Protein AF-A0A1I0V413-F1 (afdb_monomer_lite)

Foldseek 3Di:
DVVVVVVVVVVQVPPPVNVVVVVVVVVLVVVLVVLCVVPVVSSVVSVVVVVVVVVVVCVVVVD

pLDDT: mean 85.46, std 12.1, range [51.53, 96.12]

Radius of gyration: 16.57 Å; chains: 1; bounding box: 36×23×44 Å

Structure (mmCIF, N/CA/C/O backbone):
data_AF-A0A1I0V413-F1
#
_entry.id   AF-A0A1I0V413-F1
#
loop_
_atom_site.group_PDB
_atom_site.id
_atom_site.type_symbol
_atom_site.label_atom_id
_atom_site.label_alt_id
_atom_site.label_comp_id
_atom_site.label_asym_id
_atom_site.label_entity_id
_atom_site.label_seq_id
_atom_site.pdbx_PDB_ins_code
_atom_site.Cartn_x
_atom_site.Cartn_y
_atom_site.Cartn_z
_atom_site.occupancy
_atom_site.B_iso_or_equiv
_atom_site.auth_seq_id
_atom_site.auth_comp_id
_atom_site.auth_asym_id
_atom_site.auth_atom_id
_atom_site.pdbx_PDB_model_num
ATOM 1 N N . MET A 1 1 ? -7.733 17.567 30.029 1.00 58.16 1 MET A N 1
ATOM 2 C CA . MET A 1 1 ? -7.728 17.277 28.570 1.00 58.16 1 MET A CA 1
ATOM 3 C C . MET A 1 1 ? -6.786 16.131 28.201 1.00 58.16 1 MET A C 1
ATOM 5 O O . MET A 1 1 ? -7.246 15.210 27.542 1.00 58.16 1 MET A O 1
ATOM 9 N N . LYS A 1 2 ? -5.526 16.129 28.674 1.00 60.16 2 LYS A N 1
ATOM 10 C CA . LYS A 1 2 ? -4.544 15.047 28.438 1.00 60.16 2 LYS A CA 1
ATOM 11 C C . LYS A 1 2 ? -5.024 13.643 28.847 1.00 60.16 2 LYS A C 1
ATOM 13 O O . LYS A 1 2 ? -4.924 12.721 28.053 1.00 60.16 2 LYS A O 1
ATOM 18 N N . GLU A 1 3 ? -5.622 13.485 30.029 1.00 71.38 3 GLU A N 1
ATOM 19 C CA . GLU A 1 3 ? -6.088 12.165 30.501 1.00 71.38 3 GLU A CA 1
ATOM 20 C C . GLU A 1 3 ? -7.272 11.597 29.705 1.00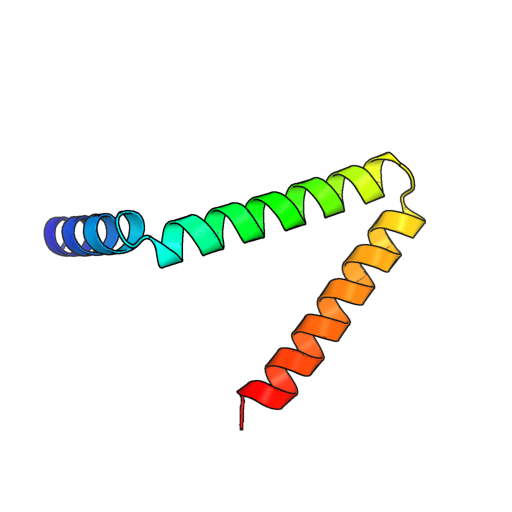 71.38 3 GLU A C 1
ATOM 22 O O . GLU A 1 3 ? -7.356 10.390 29.495 1.00 71.38 3 GLU A O 1
ATOM 27 N N . LYS A 1 4 ? -8.177 12.460 29.220 1.00 69.06 4 LYS A N 1
ATOM 28 C CA . LYS A 1 4 ? -9.277 12.039 28.335 1.00 69.06 4 LYS A CA 1
ATOM 29 C C . LYS A 1 4 ? -8.746 11.559 26.985 1.00 69.06 4 LYS A C 1
ATOM 31 O O . LYS A 1 4 ? -9.249 10.570 26.467 1.00 69.06 4 LYS A O 1
ATOM 36 N N . LEU A 1 5 ? -7.731 12.235 26.443 1.00 71.12 5 LEU A N 1
ATOM 37 C CA . LEU A 1 5 ? -7.092 11.836 25.192 1.00 71.12 5 LEU A CA 1
ATOM 38 C C . LEU A 1 5 ? -6.343 10.507 25.349 1.00 71.12 5 LEU A C 1
ATOM 40 O O . LEU A 1 5 ? -6.501 9.636 24.504 1.00 71.12 5 LEU A O 1
ATOM 44 N N . ASN A 1 6 ? -5.615 10.317 26.455 1.00 71.81 6 ASN A N 1
ATOM 45 C CA . ASN A 1 6 ? -4.939 9.049 26.742 1.00 71.81 6 ASN A CA 1
ATOM 46 C C . ASN A 1 6 ? -5.925 7.888 26.872 1.00 71.81 6 ASN A C 1
ATOM 48 O O . ASN A 1 6 ? -5.705 6.859 26.253 1.00 71.81 6 ASN A O 1
ATOM 52 N N . LYS A 1 7 ? -7.043 8.062 27.587 1.00 75.56 7 LYS A N 1
ATOM 53 C CA . LYS A 1 7 ? -8.072 7.012 27.692 1.00 75.56 7 LYS A CA 1
ATOM 54 C C . LYS A 1 7 ? -8.727 6.676 26.351 1.00 75.56 7 LYS A C 1
ATOM 56 O O . LYS A 1 7 ? -9.075 5.524 26.115 1.00 75.56 7 LYS A O 1
ATOM 61 N N . LEU A 1 8 ? -8.918 7.667 25.479 1.00 73.69 8 LEU A N 1
ATOM 62 C CA . LEU A 1 8 ? -9.445 7.439 24.131 1.00 73.69 8 LEU A CA 1
ATOM 63 C C . LEU A 1 8 ? -8.419 6.744 23.234 1.00 73.69 8 LEU A C 1
ATOM 65 O O . LEU A 1 8 ? -8.787 5.822 22.522 1.00 73.69 8 LEU A O 1
ATOM 69 N N . LEU A 1 9 ? -7.150 7.150 23.287 1.00 68.00 9 LEU A N 1
ATOM 70 C CA . LEU A 1 9 ? -6.068 6.504 22.543 1.00 68.00 9 LEU A CA 1
ATOM 71 C C . LEU A 1 9 ? -5.854 5.069 23.004 1.00 68.00 9 LEU A C 1
ATOM 73 O O . LEU A 1 9 ? -5.768 4.186 22.167 1.00 68.00 9 LEU A O 1
ATOM 77 N N . GLU A 1 10 ? -5.840 4.822 24.309 1.00 68.94 10 GLU A N 1
ATOM 78 C CA . GLU A 1 10 ? -5.738 3.481 24.877 1.00 68.94 10 GLU A CA 1
ATOM 79 C C . GLU A 1 10 ? -6.909 2.616 24.390 1.00 68.94 10 GLU A C 1
ATOM 81 O O . GLU A 1 10 ? -6.699 1.552 23.822 1.00 68.94 10 GLU A O 1
ATOM 86 N N . LYS A 1 11 ? -8.144 3.123 24.452 1.00 68.31 11 LYS A N 1
ATOM 87 C CA . LYS A 1 11 ? -9.320 2.396 23.953 1.00 68.31 11 LYS A CA 1
ATOM 88 C C . LYS A 1 11 ? -9.304 2.159 22.434 1.00 68.31 11 LYS A C 1
ATOM 90 O O . LYS A 1 11 ? -9.799 1.131 21.984 1.00 68.31 11 LYS A O 1
ATOM 95 N N . THR A 1 12 ? -8.759 3.089 21.651 1.00 66.31 12 THR A N 1
ATOM 96 C CA . THR A 1 12 ? -8.630 2.957 20.191 1.00 66.31 12 THR A CA 1
ATOM 97 C C . THR A 1 12 ? -7.516 1.986 19.811 1.00 66.31 12 THR A C 1
ATOM 99 O O . THR A 1 12 ? -7.717 1.165 18.928 1.00 66.31 12 THR A O 1
ATOM 102 N N . ILE A 1 13 ? -6.372 2.029 20.499 1.00 62.97 13 ILE A N 1
ATOM 103 C CA . ILE A 1 13 ? -5.221 1.149 20.249 1.00 62.97 13 ILE A CA 1
ATOM 104 C C . ILE A 1 13 ? -5.529 -0.294 20.673 1.00 62.97 13 ILE A C 1
ATOM 106 O O . ILE A 1 13 ? -5.114 -1.224 19.991 1.00 62.97 13 ILE A O 1
ATOM 110 N N . PHE A 1 14 ? -6.298 -0.490 21.750 1.00 64.50 14 PHE A N 1
ATOM 111 C CA . PHE A 1 14 ? -6.761 -1.812 22.192 1.00 64.50 14 PHE A CA 1
ATOM 112 C C . PHE A 1 14 ? -7.972 -2.346 21.411 1.00 64.50 14 PHE A C 1
ATOM 114 O O . PHE A 1 14 ? -8.469 -3.428 21.718 1.00 64.50 14 PHE A O 1
ATOM 121 N N . ASN A 1 15 ? -8.469 -1.617 20.409 1.00 74.44 15 ASN A N 1
ATOM 122 C CA . ASN A 1 15 ? -9.520 -2.129 19.544 1.00 74.44 15 ASN A CA 1
ATOM 123 C C . ASN A 1 15 ? -8.894 -3.065 18.500 1.00 74.44 15 ASN A C 1
ATOM 125 O O . ASN A 1 15 ? -8.089 -2.626 17.681 1.00 74.44 15 ASN A O 1
ATOM 129 N N . GLU A 1 16 ? -9.268 -4.344 18.509 1.00 75.00 16 GLU A N 1
ATOM 130 C CA . GLU A 1 16 ? -8.750 -5.359 17.577 1.00 75.00 16 GLU A CA 1
ATOM 131 C C . GLU A 1 16 ? -8.876 -4.919 16.110 1.00 75.00 16 GLU A C 1
ATOM 133 O O . GLU A 1 16 ? -7.969 -5.143 15.310 1.00 75.00 16 GLU A O 1
ATOM 138 N N . LEU A 1 17 ? -9.951 -4.196 15.777 1.00 79.56 17 LEU A N 1
ATOM 139 C CA . LEU A 1 17 ? -10.163 -3.607 14.452 1.00 79.56 17 LEU A CA 1
ATOM 140 C C . LEU A 1 17 ? -9.074 -2.593 14.076 1.00 79.56 17 LEU A C 1
ATOM 142 O O . LEU A 1 17 ? -8.564 -2.626 12.962 1.00 79.56 17 LEU A O 1
ATOM 146 N N . PHE A 1 18 ? -8.663 -1.739 15.015 1.00 82.00 18 PHE A N 1
ATOM 147 C CA . PHE A 1 18 ? -7.614 -0.750 14.772 1.00 82.00 18 PHE A CA 1
ATOM 148 C C . PHE A 1 18 ? -6.256 -1.418 14.541 1.00 82.00 18 PHE A C 1
ATOM 150 O O . PHE A 1 18 ? -5.496 -0.998 13.673 1.00 82.00 18 PHE A O 1
ATOM 157 N N . VAL A 1 19 ? -5.956 -2.484 15.287 1.00 84.81 19 VAL A N 1
ATOM 158 C CA . VAL A 1 19 ? -4.727 -3.264 15.091 1.00 84.81 19 VAL A CA 1
ATOM 159 C 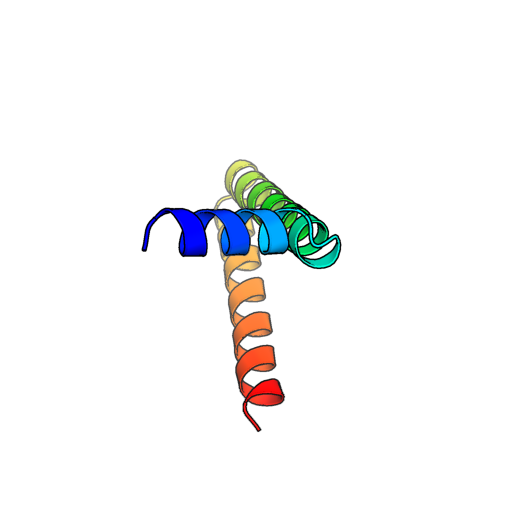C . VAL A 1 19 ? -4.708 -3.879 13.689 1.00 84.81 19 VAL A C 1
ATOM 161 O O . VAL A 1 19 ? -3.710 -3.742 12.982 1.00 84.81 19 VAL A O 1
ATOM 164 N N . ILE A 1 20 ? -5.816 -4.490 13.258 1.00 88.25 20 ILE A N 1
ATOM 165 C CA . ILE A 1 20 ? -5.958 -5.063 11.911 1.00 88.25 20 ILE A CA 1
ATOM 166 C C . ILE A 1 20 ? -5.768 -3.990 10.833 1.00 88.25 20 ILE A C 1
ATOM 168 O O . ILE A 1 20 ? -4.994 -4.206 9.898 1.00 88.25 20 ILE A O 1
ATOM 172 N N . ASP A 1 21 ? -6.401 -2.824 10.985 1.00 85.50 21 ASP A N 1
ATOM 173 C CA . ASP A 1 21 ? -6.256 -1.706 10.048 1.00 85.50 21 ASP A CA 1
ATOM 174 C C . ASP A 1 21 ? -4.793 -1.252 9.944 1.00 85.50 21 ASP A C 1
ATOM 176 O O . ASP A 1 21 ? -4.260 -1.087 8.845 1.00 85.50 21 ASP A O 1
ATOM 180 N N . VAL A 1 22 ? -4.096 -1.108 11.075 1.00 90.12 22 VAL A N 1
ATOM 181 C CA . VAL A 1 22 ? -2.676 -0.725 11.099 1.00 90.12 22 VAL A CA 1
ATOM 182 C C . VAL A 1 22 ? -1.805 -1.765 10.390 1.00 90.12 22 VAL A C 1
ATOM 184 O O . VAL A 1 22 ? -0.974 -1.390 9.562 1.00 90.12 22 VAL A O 1
ATOM 187 N N . PHE A 1 23 ? -2.003 -3.062 10.651 1.00 92.19 23 PHE A N 1
ATOM 188 C CA . PHE A 1 23 ? -1.271 -4.125 9.950 1.00 92.19 23 PHE A CA 1
ATOM 189 C C . PHE A 1 23 ? -1.541 -4.112 8.443 1.00 92.19 23 PHE A C 1
ATOM 191 O O . PHE A 1 23 ? -0.609 -4.275 7.651 1.00 92.19 23 PHE A O 1
ATOM 198 N N . PHE A 1 24 ? -2.787 -3.867 8.038 1.00 90.06 24 PHE A N 1
ATOM 199 C CA . PHE A 1 24 ? -3.162 -3.728 6.635 1.00 90.06 24 PHE A CA 1
ATOM 200 C C . PHE A 1 24 ? -2.431 -2.554 5.965 1.00 90.06 24 PHE A C 1
ATOM 202 O O . PHE A 1 24 ? -1.813 -2.733 4.911 1.00 90.06 24 PHE A O 1
ATOM 209 N N . PHE A 1 25 ? -2.414 -1.376 6.598 1.00 91.25 25 PHE A N 1
ATOM 210 C CA . PHE A 1 25 ? -1.689 -0.212 6.079 1.00 91.25 25 PHE A CA 1
ATOM 211 C C . PHE A 1 25 ? -0.178 -0.450 5.997 1.00 91.25 25 PHE A C 1
ATOM 213 O O . PHE A 1 25 ? 0.440 -0.099 4.991 1.00 91.25 25 PHE A O 1
ATOM 220 N N . ILE A 1 26 ? 0.419 -1.086 7.009 1.00 94.56 26 ILE A N 1
ATOM 221 C CA . ILE A 1 26 ? 1.841 -1.458 6.987 1.00 94.56 26 ILE A CA 1
ATOM 222 C C . ILE A 1 26 ? 2.128 -2.399 5.810 1.00 94.56 26 ILE A C 1
ATOM 224 O O . ILE A 1 26 ? 3.094 -2.184 5.077 1.00 94.56 26 ILE A O 1
ATOM 228 N N . GLY A 1 27 ? 1.272 -3.398 5.579 1.00 95.06 27 GLY A N 1
ATOM 229 C CA . GLY A 1 27 ? 1.394 -4.316 4.446 1.00 95.06 27 GLY A CA 1
ATOM 230 C C . GLY A 1 27 ? 1.374 -3.594 3.097 1.00 95.06 27 GLY A C 1
ATOM 231 O O . GLY A 1 27 ? 2.254 -3.819 2.266 1.00 95.06 27 GLY A O 1
ATOM 232 N N . ILE A 1 28 ? 0.430 -2.668 2.899 1.00 93.81 28 ILE A N 1
ATOM 233 C CA . ILE A 1 28 ? 0.359 -1.846 1.679 1.00 93.81 28 ILE A CA 1
ATOM 234 C C . ILE A 1 28 ? 1.646 -1.043 1.478 1.00 93.81 28 ILE A C 1
ATOM 236 O O . ILE A 1 28 ? 2.162 -0.984 0.359 1.00 93.81 28 ILE A O 1
ATOM 240 N N . ILE A 1 29 ? 2.179 -0.436 2.540 1.00 94.00 29 ILE A N 1
ATOM 241 C CA . ILE A 1 29 ? 3.410 0.359 2.470 1.00 94.00 29 ILE A CA 1
ATOM 242 C C . ILE A 1 29 ? 4.590 -0.518 2.051 1.00 94.00 29 ILE A C 1
ATOM 244 O O . ILE A 1 29 ? 5.318 -0.145 1.131 1.00 94.00 29 ILE A O 1
ATOM 248 N N . ILE A 1 30 ? 4.756 -1.688 2.674 1.00 95.62 30 ILE A N 1
ATOM 249 C CA . ILE A 1 30 ? 5.839 -2.621 2.343 1.00 95.62 30 ILE A CA 1
ATOM 250 C C . ILE A 1 30 ? 5.743 -3.034 0.875 1.00 95.62 30 ILE A C 1
ATOM 252 O O . ILE A 1 30 ? 6.714 -2.870 0.144 1.00 95.62 30 ILE A O 1
ATOM 256 N N . VAL A 1 31 ? 4.571 -3.483 0.414 1.00 94.12 31 VAL A N 1
ATOM 257 C CA . VAL A 1 31 ? 4.368 -3.899 -0.986 1.00 94.12 31 VAL A CA 1
ATOM 258 C C . VAL A 1 31 ? 4.664 -2.752 -1.951 1.00 94.12 31 VAL A C 1
ATOM 260 O O . VAL A 1 31 ? 5.348 -2.948 -2.955 1.00 94.12 31 VAL A O 1
ATOM 263 N N . THR A 1 32 ? 4.205 -1.540 -1.633 1.00 94.00 32 THR A N 1
ATOM 264 C CA . THR A 1 32 ? 4.469 -0.351 -2.451 1.00 94.00 32 THR A CA 1
ATOM 265 C C . THR A 1 32 ? 5.970 -0.095 -2.564 1.00 94.00 32 THR A C 1
ATOM 267 O O . THR A 1 32 ? 6.490 0.014 -3.673 1.00 94.00 32 THR A O 1
ATOM 270 N N . ILE A 1 33 ? 6.684 -0.050 -1.435 1.00 94.50 33 ILE A N 1
ATOM 271 C CA . ILE A 1 33 ? 8.131 0.194 -1.402 1.00 94.50 33 ILE A CA 1
ATOM 272 C C . ILE A 1 33 ? 8.884 -0.912 -2.144 1.00 94.50 33 ILE A C 1
ATOM 274 O O . ILE A 1 33 ? 9.746 -0.612 -2.967 1.00 94.50 33 ILE A O 1
ATOM 278 N N . THR A 1 34 ? 8.543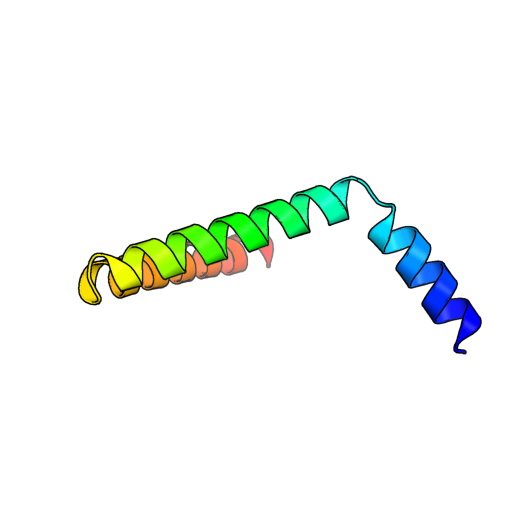 -2.179 -1.912 1.00 95.94 34 THR A N 1
ATOM 279 C CA . THR A 1 34 ? 9.150 -3.312 -2.617 1.00 95.94 34 THR A CA 1
ATOM 280 C C . THR A 1 34 ? 8.963 -3.188 -4.129 1.00 95.94 34 THR A C 1
ATOM 282 O O . THR A 1 34 ? 9.925 -3.371 -4.871 1.00 95.94 34 THR A O 1
ATOM 285 N N . ASN A 1 35 ? 7.775 -2.792 -4.596 1.00 94.00 35 ASN A N 1
ATOM 286 C CA . ASN A 1 35 ? 7.523 -2.573 -6.020 1.00 94.00 35 ASN A CA 1
ATOM 287 C C . ASN A 1 35 ? 8.390 -1.445 -6.596 1.00 94.00 35 ASN A C 1
ATOM 289 O O . ASN A 1 35 ? 8.939 -1.613 -7.683 1.00 94.00 35 ASN A O 1
ATOM 293 N N . PHE A 1 36 ? 8.577 -0.341 -5.863 1.00 94.88 36 PHE A N 1
ATOM 294 C CA . PHE A 1 36 ? 9.489 0.740 -6.262 1.00 94.88 36 PHE A CA 1
ATOM 295 C C . PHE A 1 36 ? 10.960 0.306 -6.297 1.00 94.88 36 PHE A C 1
ATOM 297 O O . PHE A 1 36 ? 11.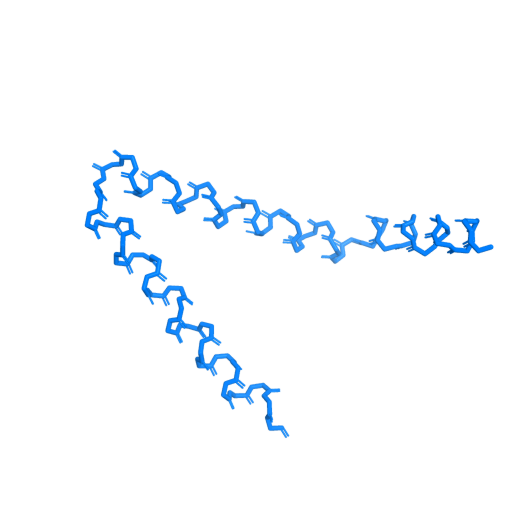683 0.726 -7.198 1.00 94.88 36 PHE A O 1
ATOM 304 N N . ILE A 1 37 ? 11.397 -0.532 -5.349 1.00 94.69 37 ILE A N 1
ATOM 305 C CA . ILE A 1 37 ? 12.768 -1.068 -5.305 1.00 94.69 37 ILE A CA 1
ATOM 306 C C . ILE A 1 37 ? 13.030 -1.989 -6.500 1.00 94.69 37 ILE A C 1
ATOM 308 O O . ILE A 1 37 ? 14.101 -1.921 -7.097 1.00 94.69 37 ILE A O 1
ATOM 312 N N . ILE A 1 38 ? 12.063 -2.839 -6.860 1.00 94.88 38 ILE A N 1
ATOM 313 C CA . ILE A 1 38 ? 12.187 -3.749 -8.005 1.00 94.88 38 ILE A CA 1
ATOM 314 C C . ILE A 1 38 ? 12.224 -2.957 -9.315 1.00 94.88 38 ILE A C 1
ATOM 316 O O . ILE A 1 38 ? 13.097 -3.184 -10.152 1.00 94.88 38 ILE A O 1
ATOM 320 N N . ASN A 1 39 ? 11.266 -2.047 -9.520 1.00 94.31 39 ASN A N 1
ATOM 321 C CA . ASN A 1 39 ? 11.208 -1.207 -10.710 1.00 94.31 39 ASN A CA 1
ATOM 322 C C . ASN A 1 39 ? 10.350 0.040 -10.460 1.00 94.31 39 ASN A C 1
ATOM 324 O O . ASN A 1 39 ? 9.171 -0.056 -10.120 1.00 94.31 39 ASN A O 1
ATOM 328 N N . LEU A 1 40 ? 10.910 1.218 -10.735 1.00 93.12 40 LEU A N 1
ATOM 329 C CA . LEU A 1 40 ? 10.225 2.496 -10.554 1.00 93.12 40 LEU A CA 1
ATOM 330 C C . LEU A 1 40 ? 8.885 2.576 -11.303 1.00 93.12 40 LEU A C 1
ATOM 332 O O . LEU A 1 40 ? 7.897 3.036 -10.733 1.00 93.12 40 LEU A O 1
ATOM 336 N N . PHE A 1 41 ? 8.813 2.085 -12.544 1.00 95.00 41 PHE A N 1
ATOM 337 C CA . PHE A 1 41 ? 7.559 2.073 -13.302 1.00 95.00 41 PHE A CA 1
ATOM 338 C C . PHE A 1 41 ? 6.531 1.135 -12.670 1.00 95.00 41 PHE A C 1
ATOM 340 O O . PHE A 1 41 ? 5.358 1.483 -12.586 1.00 95.00 41 PHE A O 1
ATOM 347 N N . PHE A 1 42 ? 6.963 -0.022 -12.165 1.00 92.50 42 PHE A N 1
ATOM 348 C CA . PHE A 1 42 ? 6.076 -0.974 -11.496 1.00 92.50 42 PHE A CA 1
ATOM 349 C C . PHE A 1 42 ? 5.500 -0.401 -10.195 1.00 92.50 42 PHE A C 1
ATOM 351 O O . PHE A 1 42 ? 4.295 -0.494 -9.962 1.00 92.50 42 PHE A O 1
ATOM 358 N N . GLY A 1 43 ? 6.332 0.278 -9.398 1.00 93.88 43 GLY A N 1
ATOM 359 C CA . GLY A 1 43 ? 5.889 1.035 -8.225 1.00 93.88 43 GLY A CA 1
ATOM 360 C C . GLY A 1 43 ? 4.862 2.118 -8.569 1.00 93.88 43 GLY A C 1
ATOM 361 O O . GLY A 1 43 ? 3.820 2.203 -7.920 1.00 93.88 43 GLY A O 1
ATOM 362 N N . LEU A 1 44 ? 5.100 2.892 -9.634 1.00 93.44 44 LEU A N 1
ATOM 363 C CA . LEU A 1 44 ? 4.155 3.910 -10.109 1.00 93.44 44 LEU A CA 1
ATOM 364 C C . LEU A 1 44 ? 2.825 3.307 -10.582 1.00 93.44 44 LEU A C 1
ATOM 366 O O . LEU A 1 44 ? 1.770 3.837 -10.236 1.00 93.44 44 LEU A O 1
ATOM 370 N N . TYR A 1 45 ? 2.846 2.194 -11.325 1.00 94.75 45 TYR A N 1
ATOM 371 C CA . TYR A 1 45 ? 1.623 1.499 -11.746 1.00 94.75 45 TYR A CA 1
ATOM 372 C C . TYR A 1 45 ? 0.827 0.966 -10.553 1.00 94.75 45 TYR A C 1
ATOM 374 O O . TYR A 1 45 ? -0.397 1.113 -10.507 1.00 94.75 45 TYR A O 1
ATOM 382 N N . PHE A 1 46 ? 1.510 0.385 -9.565 1.00 95.19 46 PHE A N 1
ATOM 383 C CA . PHE A 1 46 ? 0.874 -0.097 -8.344 1.00 95.19 46 PHE A CA 1
ATOM 384 C C . PHE A 1 46 ? 0.233 1.050 -7.551 1.00 95.19 46 PHE A C 1
ATOM 386 O O . PHE A 1 46 ? -0.939 0.971 -7.179 1.00 95.19 46 PHE A O 1
ATOM 393 N N . LEU A 1 47 ? 0.961 2.154 -7.368 1.00 94.69 47 LEU A N 1
ATOM 394 C CA . LEU A 1 47 ? 0.459 3.342 -6.682 1.00 94.69 47 LEU A CA 1
ATOM 395 C C . LEU A 1 47 ? -0.732 3.973 -7.425 1.00 94.69 47 LEU A C 1
ATOM 397 O O . LEU A 1 47 ? -1.734 4.329 -6.807 1.00 94.69 47 LEU A O 1
ATOM 401 N N . GLY A 1 48 ? -0.660 4.054 -8.756 1.00 95.06 48 GLY A N 1
ATOM 402 C CA . GLY A 1 48 ? -1.768 4.509 -9.596 1.00 95.06 48 GLY A CA 1
ATOM 403 C C . GLY A 1 48 ? -3.011 3.631 -9.439 1.00 95.06 48 GLY A C 1
ATOM 404 O O . GLY A 1 48 ? -4.118 4.143 -9.289 1.00 95.06 48 GLY A O 1
ATOM 405 N N . THR A 1 49 ? -2.828 2.311 -9.385 1.00 95.62 49 THR A N 1
ATOM 406 C CA . THR A 1 49 ? -3.921 1.350 -9.170 1.00 95.62 49 THR A CA 1
ATOM 407 C C . THR A 1 49 ? -4.573 1.542 -7.800 1.00 95.62 49 THR A C 1
ATOM 409 O O . THR A 1 49 ? -5.801 1.592 -7.712 1.00 95.62 49 THR A O 1
ATOM 412 N N . LEU A 1 50 ? -3.777 1.730 -6.740 1.00 94.75 50 LEU A N 1
ATOM 413 C CA . LEU A 1 50 ? -4.285 2.045 -5.400 1.00 94.75 50 LEU A CA 1
ATOM 414 C C . LEU A 1 50 ? -5.135 3.322 -5.391 1.00 94.75 50 LEU A C 1
ATOM 416 O O . LEU A 1 50 ? -6.210 3.330 -4.791 1.00 94.75 50 LEU A O 1
ATOM 420 N N . PHE A 1 51 ? -4.709 4.379 -6.088 1.00 94.62 51 PHE A N 1
ATOM 421 C CA . PHE A 1 51 ? -5.490 5.615 -6.178 1.00 94.62 51 PHE A CA 1
ATOM 422 C C . PHE A 1 51 ? -6.796 5.453 -6.957 1.00 94.62 51 PHE A C 1
ATOM 424 O O . PHE A 1 51 ? -7.806 6.029 -6.554 1.00 94.62 51 PHE A O 1
ATOM 431 N N . ILE A 1 52 ? -6.816 4.653 -8.027 1.00 96.12 52 ILE A N 1
ATOM 432 C CA . ILE A 1 52 ? -8.053 4.355 -8.765 1.00 96.12 52 ILE A CA 1
ATOM 433 C C . ILE A 1 52 ? -9.038 3.607 -7.860 1.00 96.12 52 ILE A C 1
ATOM 435 O O . ILE A 1 52 ? -10.197 4.007 -7.757 1.00 96.12 52 ILE A O 1
ATOM 439 N N . ILE A 1 53 ? -8.577 2.567 -7.158 1.00 94.69 53 ILE A N 1
ATOM 440 C CA . ILE A 1 53 ? -9.410 1.803 -6.216 1.00 94.69 53 ILE A CA 1
ATOM 441 C C . ILE A 1 53 ? -9.953 2.723 -5.119 1.00 94.69 53 ILE A C 1
ATOM 443 O O . ILE A 1 53 ? -11.147 2.700 -4.826 1.00 94.69 53 ILE A O 1
ATOM 447 N N . TYR A 1 54 ? -9.101 3.575 -4.547 1.00 90.88 54 TYR A N 1
ATOM 448 C CA . TYR A 1 54 ? -9.504 4.533 -3.522 1.00 90.88 54 TYR A CA 1
ATOM 449 C C . TYR A 1 54 ? -10.525 5.555 -4.046 1.00 90.88 54 TYR A C 1
ATOM 451 O O . TYR A 1 54 ? -11.495 5.869 -3.360 1.00 90.88 54 TYR A O 1
ATOM 459 N N . SER A 1 55 ? -10.363 6.034 -5.281 1.00 94.12 55 SER A N 1
ATOM 460 C CA . SER A 1 55 ? -11.321 6.933 -5.931 1.00 94.12 55 SER A CA 1
ATOM 461 C C . SER A 1 55 ? -12.686 6.268 -6.127 1.00 94.12 55 SER A C 1
ATOM 463 O O . SER A 1 55 ? -13.710 6.864 -5.792 1.00 94.12 55 SER A O 1
ATOM 465 N N . LEU A 1 56 ? -12.710 5.012 -6.589 1.00 95.25 56 LEU A N 1
ATOM 466 C CA . LEU A 1 56 ? -13.939 4.224 -6.720 1.00 95.25 56 LEU A CA 1
ATOM 467 C C . LEU A 1 56 ? -14.609 3.985 -5.364 1.00 95.25 56 LEU A C 1
ATOM 469 O O . LEU A 1 56 ? -15.821 4.158 -5.242 1.00 95.25 56 LEU A O 1
ATOM 473 N N . PHE A 1 57 ? -13.825 3.640 -4.341 1.00 92.56 57 PHE A N 1
ATOM 474 C CA . PHE A 1 57 ? -14.311 3.488 -2.973 1.00 92.56 57 PHE A CA 1
ATOM 475 C C . PHE A 1 57 ? -14.955 4.783 -2.464 1.00 92.56 57 PHE A C 1
ATOM 477 O O . PHE A 1 57 ? -16.081 4.757 -1.977 1.00 92.56 57 PHE A O 1
ATOM 484 N N . LEU A 1 58 ? -14.295 5.932 -2.646 1.00 90.88 58 LEU A N 1
ATOM 485 C CA . LEU A 1 58 ? -14.851 7.233 -2.270 1.00 90.88 58 LEU A CA 1
ATOM 486 C C . LEU A 1 58 ? -16.121 7.574 -3.051 1.00 90.88 58 LEU A C 1
ATOM 488 O O . LEU A 1 58 ? -17.057 8.112 -2.473 1.00 90.88 58 LEU A O 1
ATOM 492 N N . PHE A 1 59 ? -16.178 7.281 -4.349 1.00 93.38 59 PHE A N 1
ATOM 493 C CA . PHE A 1 59 ? -17.382 7.524 -5.142 1.00 93.38 59 PHE A CA 1
ATOM 494 C C . PHE A 1 59 ? -18.561 6.663 -4.670 1.00 93.38 59 PHE 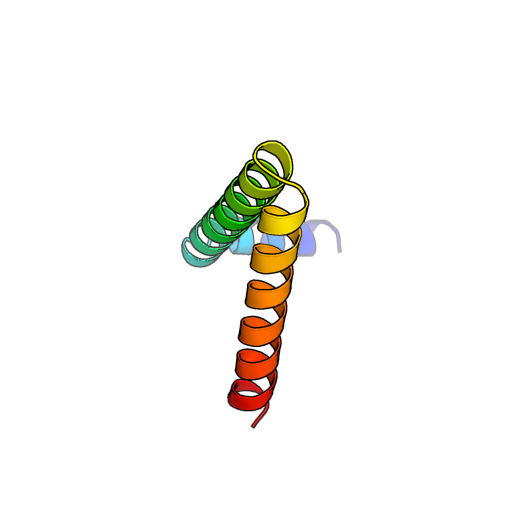A C 1
ATOM 496 O O . PHE A 1 59 ? -19.693 7.140 -4.613 1.00 93.38 59 PHE A O 1
ATOM 503 N N . HIS A 1 60 ? -18.301 5.403 -4.315 1.00 91.31 60 HIS A N 1
ATOM 504 C CA . HIS A 1 60 ? -19.333 4.456 -3.907 1.00 91.31 60 HIS A CA 1
ATOM 505 C C . HIS A 1 60 ? -19.802 4.662 -2.458 1.00 91.31 60 HIS A C 1
ATOM 507 O O . HIS A 1 60 ? -21.002 4.680 -2.207 1.00 91.31 60 HIS A O 1
ATOM 513 N N . CYS A 1 61 ? -18.879 4.849 -1.512 1.00 84.44 61 CYS A N 1
ATOM 514 C CA . CYS A 1 61 ? -19.174 4.948 -0.078 1.00 84.44 61 CYS A CA 1
ATOM 515 C C . CYS A 1 61 ? -19.577 6.352 0.395 1.00 84.44 61 CYS A C 1
ATOM 517 O O . CYS A 1 61 ? -19.914 6.518 1.562 1.00 84.44 61 CYS A O 1
ATOM 519 N N . ARG A 1 62 ? -19.515 7.372 -0.472 1.00 68.56 62 ARG A N 1
ATOM 520 C CA . ARG A 1 62 ? -19.932 8.752 -0.154 1.00 68.56 62 ARG A CA 1
ATOM 521 C C . ARG A 1 62 ? -21.354 9.084 -0.642 1.00 68.56 62 ARG A C 1
ATOM 523 O O . ARG A 1 62 ? -21.711 10.260 -0.667 1.00 68.56 62 ARG A O 1
ATOM 530 N N . LYS A 1 63 ? -22.133 8.071 -1.040 1.00 51.53 63 LYS A N 1
ATOM 531 C CA . LYS A 1 63 ? -23.603 8.125 -1.151 1.00 51.53 63 LYS A CA 1
ATOM 532 C C . LYS A 1 63 ? -24.242 7.810 0.195 1.00 51.53 63 LYS A C 1
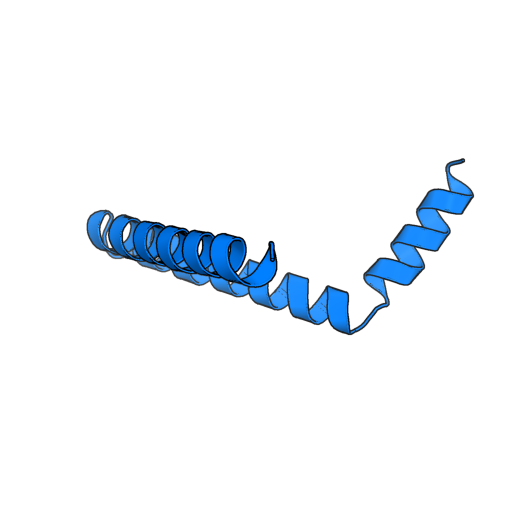ATOM 534 O O . LYS A 1 63 ? -25.318 8.388 0.447 1.00 51.53 63 LYS A O 1
#

Sequence (63 aa):
MKEKLNKLLEKTIFNELFVIDVFFFIGIIIVTITNFIINLFFGLYFLGTLFIIYSLFLFHCRK

Secondary structure (DSSP, 8-state):
-HHHHHHHHHHHHT-HHHHHHHHHHHHHHHHHHHHHHH-HHHHHHHHHHHHHHHHHHHHHHT-

Organism: NCBI:txid84698